Protein AF-A0A2K3K2X8-F1 (afdb_monomer)

Structure (mmCIF, N/CA/C/O backbone):
data_AF-A0A2K3K2X8-F1
#
_entry.id   AF-A0A2K3K2X8-F1
#
loop_
_atom_site.group_PDB
_atom_site.id
_atom_site.type_symbol
_atom_site.label_atom_id
_atom_site.label_alt_id
_atom_site.label_comp_id
_atom_site.label_asym_id
_atom_site.label_entity_id
_atom_site.label_seq_id
_atom_site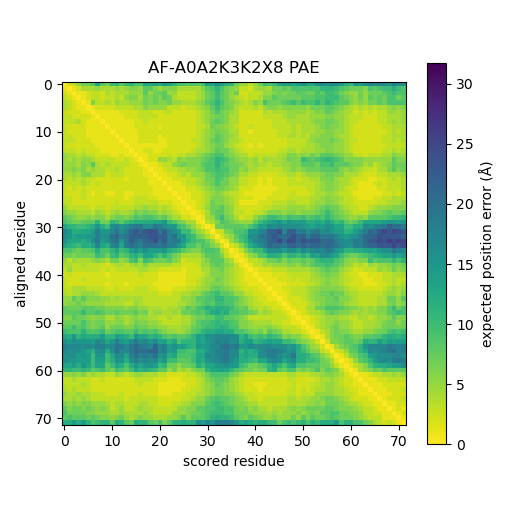.pdbx_PDB_ins_code
_atom_site.Cartn_x
_atom_site.Cartn_y
_atom_site.Cartn_z
_atom_site.occupancy
_atom_site.B_iso_or_equiv
_atom_site.auth_seq_id
_atom_site.auth_comp_id
_atom_site.auth_asym_id
_atom_site.auth_atom_id
_atom_s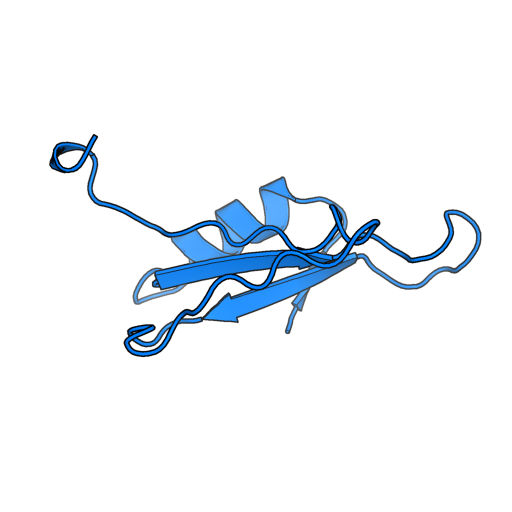ite.pdbx_PDB_model_num
ATOM 1 N N . MET A 1 1 ? -0.820 7.230 -6.209 1.00 69.25 1 MET A N 1
ATOM 2 C CA . MET A 1 1 ? 0.453 6.690 -6.734 1.00 69.25 1 MET A CA 1
ATOM 3 C C . MET A 1 1 ? 1.561 7.684 -6.442 1.00 69.25 1 MET A C 1
ATOM 5 O O . MET A 1 1 ? 1.322 8.878 -6.590 1.00 69.25 1 MET A O 1
ATOM 9 N N . VAL A 1 2 ? 2.723 7.217 -5.985 1.00 82.88 2 VAL A N 1
ATOM 10 C CA . VAL A 1 2 ? 3.874 8.070 -5.646 1.00 82.88 2 VAL A CA 1
ATOM 11 C C . VAL A 1 2 ? 5.125 7.504 -6.309 1.00 82.88 2 VAL A C 1
ATOM 13 O O . VAL A 1 2 ? 5.351 6.300 -6.240 1.00 82.88 2 VAL A O 1
ATOM 1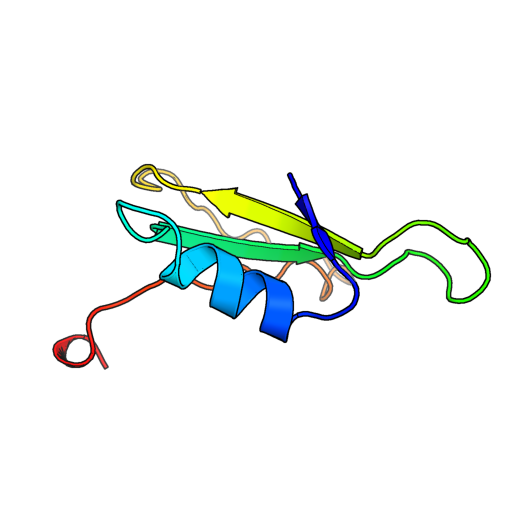6 N N . ALA A 1 3 ? 5.920 8.360 -6.944 1.00 84.12 3 ALA A N 1
ATOM 17 C CA . ALA A 1 3 ? 7.226 7.981 -7.472 1.00 84.12 3 ALA A CA 1
ATOM 18 C C . ALA A 1 3 ? 8.224 7.781 -6.322 1.00 84.12 3 ALA A C 1
ATOM 20 O O . ALA A 1 3 ? 8.306 8.621 -5.420 1.00 84.12 3 ALA A O 1
ATOM 21 N N . VAL A 1 4 ? 8.966 6.676 -6.351 1.00 83.31 4 VAL A N 1
ATOM 22 C CA . VAL A 1 4 ? 10.015 6.351 -5.378 1.00 83.31 4 VAL A CA 1
ATOM 23 C C . VAL A 1 4 ? 11.206 5.685 -6.054 1.00 83.31 4 VAL A C 1
ATOM 25 O O . VAL A 1 4 ? 11.085 5.143 -7.150 1.00 83.31 4 VAL A O 1
ATOM 28 N N . ASP A 1 5 ? 12.339 5.671 -5.358 1.00 83.00 5 ASP A N 1
ATOM 29 C CA . ASP A 1 5 ? 13.565 5.050 -5.860 1.00 83.00 5 ASP A CA 1
ATOM 30 C C . ASP A 1 5 ? 13.678 3.564 -5.485 1.00 83.00 5 ASP A C 1
ATOM 32 O O . ASP A 1 5 ? 14.308 2.793 -6.210 1.00 83.00 5 ASP A O 1
ATOM 36 N N . ARG A 1 6 ? 13.092 3.152 -4.349 1.00 86.44 6 ARG A N 1
ATOM 37 C CA . ARG A 1 6 ? 13.165 1.785 -3.800 1.00 86.44 6 ARG A CA 1
ATOM 38 C C . ARG A 1 6 ? 11.906 1.408 -3.018 1.00 86.44 6 ARG A C 1
ATOM 40 O O . ARG A 1 6 ? 11.098 2.276 -2.689 1.00 86.44 6 ARG A O 1
ATOM 47 N N . GLU A 1 7 ? 11.749 0.119 -2.720 1.00 88.94 7 GLU A N 1
ATOM 48 C CA . GLU A 1 7 ? 10.596 -0.406 -1.978 1.00 88.94 7 GLU A CA 1
ATOM 49 C C . GLU A 1 7 ? 10.516 0.168 -0.559 1.00 88.94 7 GLU A C 1
ATOM 51 O O . GLU A 1 7 ? 9.429 0.545 -0.122 1.00 88.94 7 GLU A O 1
ATOM 56 N N . GLU A 1 8 ? 11.650 0.324 0.133 1.00 92.69 8 GLU A N 1
ATOM 57 C CA . GLU A 1 8 ? 11.674 0.814 1.517 1.00 92.69 8 GLU A CA 1
ATOM 58 C C . GLU A 1 8 ? 11.059 2.217 1.629 1.00 92.69 8 GLU A C 1
ATOM 60 O O . GLU A 1 8 ? 10.396 2.546 2.612 1.00 92.69 8 GLU A O 1
ATOM 65 N N . ASN A 1 9 ? 11.186 3.030 0.575 1.00 92.00 9 ASN A N 1
ATOM 66 C CA . ASN A 1 9 ? 10.546 4.337 0.495 1.00 92.00 9 ASN A CA 1
ATOM 67 C C . ASN A 1 9 ? 9.010 4.229 0.409 1.00 92.00 9 ASN A C 1
ATOM 69 O O . ASN A 1 9 ? 8.324 5.134 0.889 1.00 92.00 9 ASN A O 1
ATOM 73 N N . CYS A 1 10 ? 8.447 3.163 -0.180 1.00 92.25 10 CYS A N 1
ATOM 74 C CA . CYS A 1 10 ? 7.003 2.903 -0.111 1.00 92.25 10 CYS A CA 1
ATOM 75 C C . CYS A 1 10 ? 6.577 2.570 1.317 1.00 92.25 10 CYS A C 1
ATOM 77 O O . CYS A 1 10 ? 5.561 3.094 1.776 1.00 92.25 10 CYS A O 1
ATOM 79 N N . THR A 1 11 ? 7.353 1.738 2.016 1.00 93.56 11 THR A N 1
ATOM 80 C CA . THR A 1 11 ? 7.080 1.358 3.406 1.00 93.56 11 THR A CA 1
ATOM 81 C C . THR A 1 11 ? 7.086 2.586 4.311 1.00 93.56 11 THR A C 1
ATOM 83 O O . THR A 1 11 ? 6.097 2.838 4.998 1.00 93.56 11 THR A O 1
ATOM 86 N N . SER A 1 12 ? 8.140 3.410 4.255 1.00 94.62 12 SER A N 1
ATOM 87 C CA . SER A 1 12 ? 8.211 4.656 5.028 1.00 94.62 12 SER A CA 1
ATOM 88 C C . SER A 1 12 ? 7.031 5.573 4.720 1.00 94.62 12 SER A C 1
ATOM 90 O O . SER A 1 12 ? 6.350 6.012 5.639 1.00 94.62 12 SER A O 1
ATOM 92 N N . LYS A 1 13 ? 6.697 5.785 3.438 1.00 93.00 13 LYS A N 1
ATOM 93 C CA . LYS A 1 13 ? 5.544 6.617 3.054 1.00 93.00 13 LYS A CA 1
ATOM 94 C C . LYS A 1 13 ? 4.214 6.075 3.574 1.00 93.00 13 LYS A C 1
ATOM 96 O O . LYS A 1 13 ? 3.362 6.863 3.978 1.00 93.00 13 LYS A O 1
ATOM 101 N N . CYS A 1 14 ? 4.019 4.759 3.548 1.00 94.44 14 CYS A N 1
ATOM 102 C CA . CYS A 1 14 ? 2.821 4.128 4.094 1.00 94.44 14 CYS A CA 1
ATOM 103 C C . CYS A 1 14 ? 2.673 4.409 5.597 1.00 94.44 14 CYS A C 1
ATOM 105 O O . CYS A 1 14 ? 1.587 4.783 6.039 1.00 94.44 14 CYS A O 1
ATOM 107 N N . LEU A 1 15 ? 3.766 4.266 6.355 1.00 94.00 15 LEU A N 1
ATOM 108 C CA . LEU A 1 15 ? 3.792 4.433 7.810 1.00 94.00 15 LEU A CA 1
ATOM 109 C C . LEU A 1 15 ? 3.721 5.902 8.252 1.00 94.00 15 LEU A C 1
ATOM 111 O O . LEU A 1 15 ? 3.116 6.203 9.275 1.00 94.00 15 LEU A O 1
ATOM 115 N N . GLU A 1 16 ? 4.327 6.813 7.488 1.00 93.06 16 GLU A N 1
ATOM 116 C CA . GLU A 1 16 ? 4.346 8.255 7.773 1.00 93.06 16 GLU A CA 1
ATOM 117 C C . GLU A 1 16 ? 3.032 8.962 7.407 1.00 93.06 16 GLU A C 1
ATOM 119 O O . GLU A 1 16 ? 2.776 10.076 7.869 1.00 93.06 16 GLU A O 1
ATOM 124 N N . THR A 1 17 ? 2.189 8.345 6.571 1.00 86.00 17 THR A N 1
ATOM 125 C CA . THR A 1 17 ? 0.862 8.893 6.261 1.00 86.00 17 THR A CA 1
ATOM 126 C C . THR A 1 17 ? -0.005 8.873 7.522 1.00 86.00 17 THR A C 1
ATOM 128 O O . THR A 1 17 ? 0.071 7.945 8.320 1.00 86.00 17 THR A O 1
ATOM 131 N N . CYS A 1 18 ? -0.840 9.897 7.718 1.00 88.75 18 CYS A N 1
ATOM 132 C CA . CYS A 1 18 ? -1.782 9.961 8.834 1.00 88.75 18 CYS A CA 1
ATOM 133 C C . CYS A 1 18 ? -3.227 10.023 8.297 1.00 88.75 18 CYS A C 1
ATOM 135 O O . CYS A 1 18 ? -3.580 11.020 7.659 1.00 88.75 18 CYS A O 1
ATOM 137 N N . PRO A 1 19 ? -4.064 8.988 8.514 1.00 90.69 19 PRO A N 1
ATOM 138 C CA . PRO A 1 19 ? -3.738 7.726 9.191 1.00 90.69 19 PRO A CA 1
ATOM 139 C C . PRO A 1 19 ? -2.735 6.871 8.389 1.00 90.69 19 PRO A C 1
ATOM 141 O O . PRO A 1 19 ? -2.644 7.053 7.169 1.00 90.69 19 PRO A O 1
ATOM 144 N N . PRO A 1 20 ? -2.014 5.935 9.043 1.00 92.12 20 PRO A N 1
ATOM 145 C CA . PRO A 1 20 ? -1.151 4.986 8.350 1.00 92.12 20 PRO A CA 1
ATOM 146 C C . PRO A 1 20 ? -1.912 4.248 7.254 1.00 92.12 20 PRO A C 1
ATOM 148 O O . PRO A 1 20 ? -3.119 4.001 7.364 1.00 92.12 20 PRO A O 1
ATOM 151 N N . CYS A 1 21 ? -1.209 3.907 6.179 1.00 94.81 21 CYS A N 1
ATOM 152 C CA . CYS A 1 21 ? -1.836 3.188 5.085 1.00 94.81 21 CYS A CA 1
ATOM 153 C C . CYS A 1 21 ? -2.255 1.772 5.514 1.00 94.81 21 CYS A C 1
ATOM 155 O O . CYS A 1 21 ? -1.644 1.165 6.385 1.00 94.81 21 CYS A O 1
ATOM 157 N N . GLN A 1 22 ? -3.298 1.237 4.886 1.00 94.88 22 GLN A N 1
ATOM 158 C CA . GLN A 1 22 ? -3.751 -0.141 5.085 1.00 94.88 22 GLN A CA 1
ATOM 159 C C . GLN A 1 22 ? -2.913 -1.129 4.270 1.00 94.88 22 GLN A C 1
ATOM 161 O O . GLN A 1 22 ? -2.668 -2.250 4.706 1.00 94.88 22 GLN A O 1
ATOM 166 N N . ALA A 1 23 ? -2.460 -0.722 3.083 1.00 94.94 23 ALA A N 1
ATOM 167 C CA . ALA A 1 23 ? -1.568 -1.529 2.262 1.00 94.94 23 ALA A CA 1
ATOM 168 C C . ALA A 1 23 ? -0.775 -0.682 1.265 1.00 94.94 23 ALA A C 1
ATOM 170 O O . ALA A 1 23 ? -1.194 0.420 0.887 1.00 94.94 23 ALA A O 1
ATOM 171 N N . TYR A 1 24 ? 0.328 -1.238 0.769 1.00 94.00 24 TYR A N 1
ATOM 172 C CA . TYR A 1 24 ? 1.069 -0.690 -0.359 1.00 94.00 24 TYR A CA 1
ATOM 173 C C . TYR A 1 24 ? 1.510 -1.773 -1.352 1.00 94.00 24 TYR A C 1
ATOM 175 O O . TYR A 1 24 ? 1.560 -2.960 -1.044 1.00 94.00 24 TYR A O 1
ATOM 183 N N . SER A 1 25 ? 1.834 -1.352 -2.573 1.00 92.06 25 SER A N 1
ATOM 184 C CA . SER A 1 25 ? 2.444 -2.196 -3.601 1.00 92.06 25 SER A CA 1
ATOM 185 C C . SER A 1 25 ? 3.540 -1.413 -4.308 1.00 92.06 25 SER A C 1
ATOM 187 O O . SER A 1 25 ? 3.339 -0.252 -4.678 1.00 92.06 25 SER A O 1
ATOM 189 N N . TYR A 1 26 ? 4.702 -2.040 -4.470 1.00 90.19 26 TYR A N 1
ATOM 190 C CA . TYR A 1 26 ? 5.852 -1.4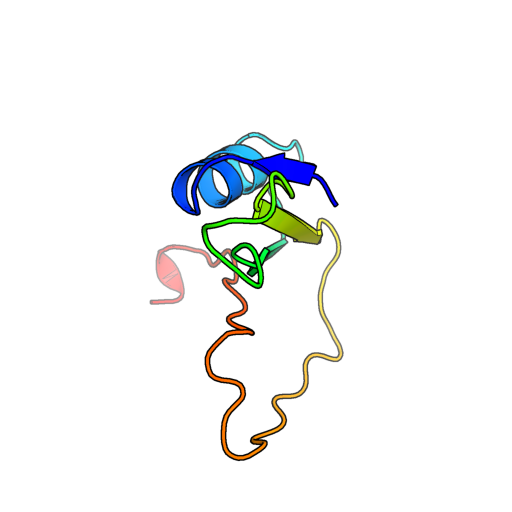71 -5.160 1.00 90.19 26 TYR A CA 1
ATOM 191 C C . TYR A 1 26 ? 5.961 -2.067 -6.557 1.00 90.19 26 TYR A C 1
ATOM 193 O O . TYR A 1 26 ? 6.086 -3.280 -6.717 1.00 90.19 26 TYR A O 1
ATOM 201 N N . VAL A 1 27 ? 5.939 -1.199 -7.564 1.00 87.00 27 VAL A N 1
ATOM 202 C CA . VAL A 1 27 ? 6.114 -1.579 -8.963 1.00 87.00 27 VAL A CA 1
ATOM 203 C C . VAL A 1 27 ? 7.484 -1.083 -9.423 1.00 87.00 27 VAL A C 1
ATOM 205 O O . VAL A 1 27 ? 7.657 0.134 -9.582 1.00 87.00 27 VAL A O 1
ATOM 208 N N . PRO A 1 28 ? 8.466 -1.982 -9.622 1.00 81.00 28 PRO A N 1
ATOM 209 C CA . PRO A 1 28 ? 9.758 -1.601 -10.173 1.00 81.00 28 PRO A CA 1
ATOM 210 C C . PRO A 1 28 ? 9.612 -1.162 -11.641 1.00 81.00 28 PRO A C 1
ATOM 212 O O . PRO A 1 28 ? 8.652 -1.542 -12.317 1.00 81.00 28 PRO A O 1
ATOM 215 N N . PRO A 1 29 ? 10.560 -0.379 -12.176 1.00 78.44 29 PRO A N 1
ATOM 216 C CA . PRO A 1 29 ? 10.564 -0.013 -13.583 1.00 78.44 29 PRO A CA 1
ATOM 217 C C . PRO A 1 29 ? 10.660 -1.248 -14.485 1.00 78.44 29 PRO A C 1
ATOM 219 O O . PRO A 1 29 ? 11.476 -2.138 -14.258 1.00 78.44 29 PRO A O 1
ATOM 222 N N . 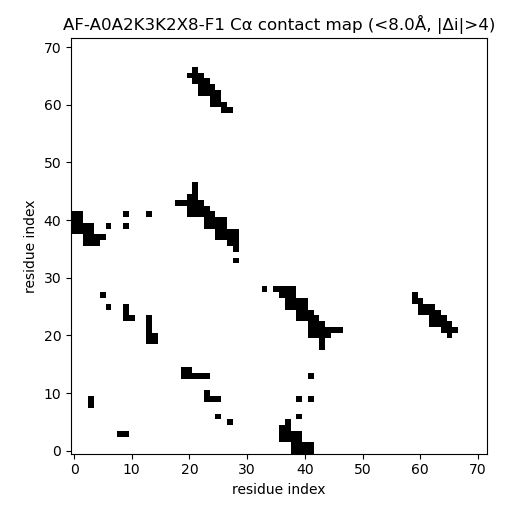LEU A 1 30 ? 9.862 -1.251 -15.560 1.00 70.88 30 LEU A N 1
ATOM 223 C CA . LEU A 1 30 ? 9.794 -2.331 -16.557 1.00 70.88 30 LEU A CA 1
ATOM 224 C C . LEU A 1 30 ? 11.149 -2.640 -17.215 1.00 70.88 30 LEU A C 1
ATOM 226 O O . LEU A 1 30 ? 11.401 -3.775 -17.603 1.00 70.88 30 LEU A O 1
ATOM 230 N N . THR A 1 31 ? 12.033 -1.645 -17.343 1.00 66.69 31 THR A N 1
ATOM 231 C CA . THR A 1 31 ? 13.425 -1.863 -17.754 1.00 66.69 31 THR A CA 1
ATOM 232 C C . THR A 1 31 ? 14.364 -0.933 -16.997 1.00 66.69 31 THR A C 1
ATOM 234 O O . THR A 1 31 ? 14.059 0.243 -16.807 1.00 66.69 31 THR A O 1
ATOM 237 N N . GLN A 1 32 ? 15.558 -1.426 -16.651 1.00 58.97 32 GLN A N 1
ATOM 238 C CA . GLN A 1 32 ? 16.634 -0.634 -16.031 1.00 58.97 32 GLN A CA 1
ATOM 239 C C . GLN A 1 32 ? 17.085 0.569 -16.888 1.00 58.97 32 GLN A C 1
ATOM 241 O O . GLN A 1 32 ? 17.756 1.463 -16.385 1.00 58.97 32 GLN A O 1
ATOM 246 N N . ARG A 1 33 ? 16.746 0.5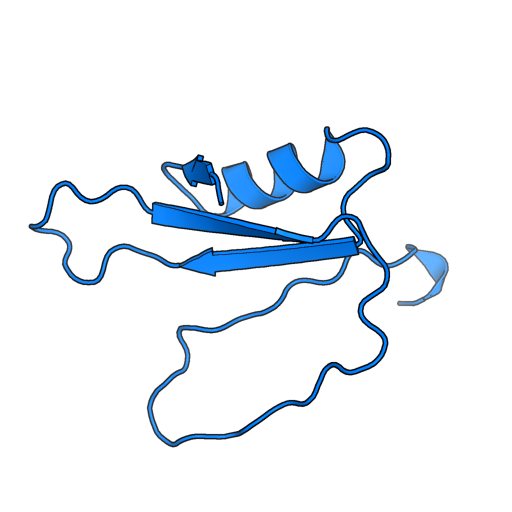82 -18.189 1.00 54.66 33 ARG A N 1
ATOM 247 C CA . ARG A 1 33 ? 17.134 1.620 -19.162 1.00 54.66 33 ARG A CA 1
ATOM 248 C C . ARG A 1 33 ? 16.100 2.730 -19.345 1.00 54.66 33 ARG A C 1
ATOM 250 O O . ARG A 1 33 ? 16.444 3.779 -19.879 1.00 54.66 33 ARG A O 1
ATOM 257 N N . THR A 1 34 ? 14.853 2.526 -18.927 1.00 56.22 34 THR A N 1
ATOM 258 C CA . THR A 1 34 ? 13.851 3.596 -18.909 1.00 56.22 34 THR A CA 1
ATOM 259 C C . THR A 1 34 ? 13.955 4.362 -17.598 1.00 56.22 34 THR A C 1
ATOM 261 O O . THR A 1 34 ? 13.787 3.768 -16.540 1.00 56.22 34 THR A O 1
ATOM 264 N N . LEU A 1 35 ? 14.156 5.680 -17.678 1.00 59.03 35 LEU A N 1
ATOM 265 C CA . LEU A 1 35 ? 14.118 6.666 -16.580 1.00 59.03 35 LEU A CA 1
ATOM 266 C C . LEU A 1 35 ? 12.753 6.762 -15.859 1.00 59.03 35 LEU A C 1
ATOM 268 O O . LEU A 1 35 ? 12.454 7.769 -15.223 1.00 59.03 35 LEU A O 1
ATOM 272 N N . ASN A 1 36 ? 11.895 5.750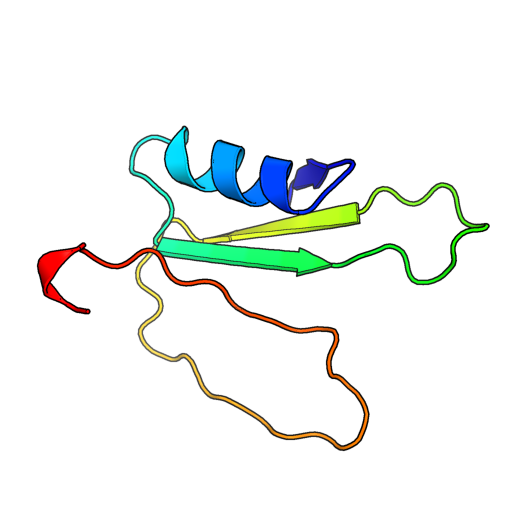 -15.980 1.00 65.31 36 ASN A N 1
ATOM 273 C CA . ASN A 1 36 ? 10.614 5.739 -15.299 1.00 65.31 36 ASN A CA 1
ATOM 274 C C . ASN A 1 36 ? 10.865 5.422 -13.821 1.00 65.31 36 ASN A C 1
ATOM 276 O O . ASN A 1 36 ? 11.459 4.383 -13.530 1.00 65.31 36 ASN A O 1
ATOM 280 N N . PRO A 1 37 ? 10.445 6.290 -12.890 1.00 69.75 37 PRO A N 1
ATOM 281 C CA . PRO A 1 37 ? 10.606 6.016 -11.474 1.00 69.75 37 PRO A CA 1
ATOM 282 C C . PRO A 1 37 ? 9.769 4.799 -11.077 1.00 69.75 37 PRO A C 1
ATOM 284 O O . PRO A 1 37 ? 8.687 4.562 -11.630 1.00 69.75 37 PRO A O 1
ATOM 287 N N . SER A 1 38 ? 10.249 4.045 -10.089 1.00 82.00 38 SER A N 1
ATOM 288 C CA . SER A 1 38 ? 9.430 3.014 -9.464 1.00 82.00 38 SER A CA 1
ATOM 289 C C . SER A 1 38 ? 8.178 3.657 -8.871 1.00 82.00 38 SER A C 1
ATOM 291 O O . SER A 1 38 ? 8.194 4.799 -8.404 1.00 82.00 38 SER A O 1
ATOM 293 N N . THR A 1 39 ? 7.064 2.936 -8.906 1.00 87.94 39 THR A N 1
ATOM 294 C CA . THR A 1 39 ? 5.775 3.472 -8.463 1.00 87.94 39 THR A CA 1
ATOM 295 C C . THR A 1 39 ? 5.300 2.753 -7.210 1.00 87.94 39 THR A C 1
ATOM 297 O O . THR A 1 39 ? 5.190 1.530 -7.200 1.00 87.94 39 THR A O 1
ATOM 300 N N . CYS A 1 40 ? 4.951 3.521 -6.176 1.00 90.75 40 CYS A N 1
ATOM 301 C CA . CYS A 1 40 ? 4.182 3.038 -5.036 1.00 90.75 40 CYS A CA 1
ATOM 302 C C . CYS A 1 40 ? 2.690 3.256 -5.264 1.00 90.75 40 CYS A C 1
ATOM 304 O O . CYS A 1 40 ? 2.224 4.390 -5.459 1.00 90.75 40 CYS A O 1
ATOM 306 N N . TRP A 1 41 ? 1.927 2.187 -5.114 1.00 92.06 41 TRP A N 1
ATOM 307 C CA . TRP A 1 41 ? 0.498 2.248 -4.850 1.00 92.06 41 TRP A CA 1
ATOM 308 C C . TRP A 1 41 ? 0.291 2.193 -3.344 1.00 92.06 41 TRP A C 1
ATOM 310 O O . TRP A 1 41 ? 0.899 1.366 -2.678 1.00 92.06 41 TRP A O 1
ATOM 320 N N . ILE A 1 42 ? -0.510 3.111 -2.812 1.00 93.12 42 ILE A N 1
ATOM 321 C CA . ILE A 1 42 ? -0.770 3.243 -1.378 1.00 93.12 42 ILE A CA 1
ATOM 322 C C . ILE A 1 42 ? -2.280 3.316 -1.214 1.00 93.12 42 ILE A C 1
ATOM 324 O O . ILE A 1 42 ? -2.933 4.135 -1.867 1.00 93.12 42 ILE A O 1
ATOM 328 N N . TRP A 1 43 ? -2.812 2.474 -0.338 1.00 93.94 43 TRP A N 1
ATOM 329 C CA . TRP A 1 43 ? -4.222 2.443 0.017 1.00 93.94 43 TRP A CA 1
ATOM 330 C C . TRP A 1 43 ? -4.376 2.863 1.470 1.00 93.94 43 TRP A C 1
ATOM 332 O O . TRP A 1 43 ? -3.806 2.248 2.363 1.00 93.94 43 TRP A O 1
ATOM 342 N N . THR A 1 44 ? -5.143 3.921 1.709 1.00 93.00 44 THR A N 1
ATOM 343 C CA . THR A 1 44 ? -5.440 4.436 3.057 1.00 93.00 44 THR A CA 1
ATOM 344 C C . THR A 1 44 ? -6.792 3.965 3.589 1.00 93.00 44 THR A C 1
ATOM 346 O O . THR A 1 44 ? -7.100 4.168 4.756 1.00 93.00 44 THR A O 1
ATOM 349 N N . GLN A 1 45 ? -7.606 3.339 2.738 1.00 90.75 45 GLN A N 1
ATOM 350 C CA . GLN A 1 45 ? -8.925 2.810 3.079 1.00 90.75 45 GLN A CA 1
ATOM 351 C C . GLN A 1 45 ? -8.878 1.287 3.198 1.00 90.75 45 GLN A C 1
ATOM 353 O O . GLN A 1 45 ? -8.021 0.640 2.592 1.00 90.75 45 GLN A O 1
ATOM 358 N N . ASN A 1 46 ? -9.831 0.724 3.941 1.00 88.56 46 ASN A N 1
ATOM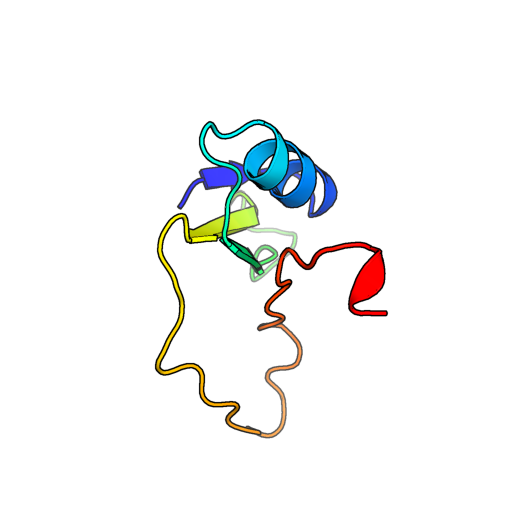 359 C CA . ASN A 1 46 ? -9.940 -0.719 4.131 1.00 88.56 46 ASN A CA 1
ATOM 360 C C . ASN A 1 46 ? -10.153 -1.441 2.798 1.00 88.5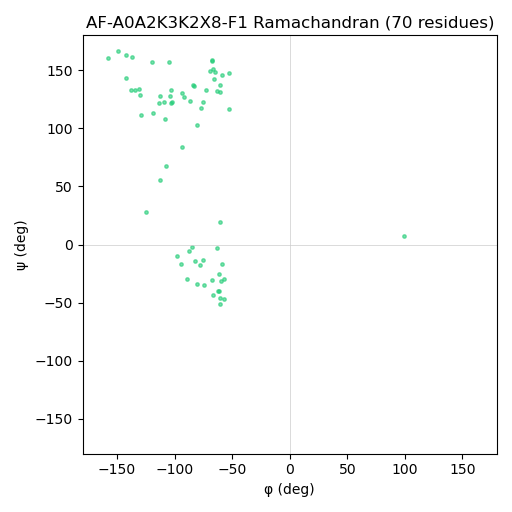6 46 ASN A C 1
ATOM 362 O O . ASN A 1 46 ? -11.041 -1.100 2.014 1.00 88.56 46 ASN A O 1
ATOM 366 N N . LEU A 1 47 ? -9.364 -2.488 2.579 1.00 89.44 47 LEU A N 1
ATOM 367 C CA . LEU A 1 47 ? -9.427 -3.313 1.382 1.00 89.44 47 LEU A CA 1
ATOM 368 C C . LEU A 1 47 ? -10.341 -4.522 1.628 1.00 89.44 47 LEU A C 1
ATOM 370 O O . LEU A 1 47 ? -9.885 -5.604 1.978 1.00 89.44 47 LEU A O 1
ATOM 374 N N . THR A 1 48 ? -11.651 -4.344 1.464 1.00 89.19 48 THR A N 1
ATOM 375 C CA . THR A 1 48 ? -12.654 -5.378 1.798 1.00 89.19 48 THR A CA 1
ATOM 376 C C . THR A 1 48 ? -12.864 -6.434 0.711 1.00 89.19 48 THR A C 1
ATOM 378 O O . THR A 1 48 ? -13.481 -7.465 0.966 1.00 89.19 48 THR A O 1
ATOM 381 N N . THR A 1 49 ? -12.372 -6.195 -0.506 1.00 89.00 49 THR A N 1
ATOM 382 C CA . THR A 1 49 ? -12.629 -7.050 -1.677 1.00 89.00 49 THR A CA 1
ATOM 383 C C . THR A 1 49 ? -11.348 -7.545 -2.348 1.00 89.00 49 THR A C 1
ATOM 385 O O . THR A 1 49 ? -11.342 -7.764 -3.562 1.00 89.00 49 THR A O 1
ATOM 388 N N . VAL A 1 50 ? -10.251 -7.685 -1.593 1.00 87.75 50 VAL A N 1
ATOM 389 C CA . VAL A 1 50 ? -8.987 -8.214 -2.132 1.00 87.75 50 VAL A CA 1
ATOM 390 C C . VAL A 1 50 ? -9.198 -9.651 -2.591 1.00 87.75 50 VAL A C 1
ATOM 392 O O . VAL A 1 50 ? -9.770 -10.471 -1.875 1.00 87.75 50 VAL A O 1
ATOM 395 N N . LYS A 1 51 ? -8.739 -9.945 -3.806 1.00 86.94 51 LYS A N 1
ATOM 396 C CA . LYS A 1 51 ? -8.714 -11.290 -4.373 1.00 86.94 51 LYS A CA 1
ATOM 397 C C . LYS A 1 51 ? -7.360 -11.512 -5.012 1.00 86.94 51 LYS A C 1
ATOM 399 O O . LYS A 1 51 ? -6.884 -10.657 -5.757 1.00 86.94 51 LYS A O 1
ATOM 404 N N . GLU A 1 52 ? -6.773 -12.658 -4.725 1.00 82.94 52 GLU A N 1
ATOM 405 C CA . GLU A 1 52 ? -5.554 -13.103 -5.378 1.00 82.94 52 GLU A CA 1
ATOM 406 C C . GLU A 1 52 ? -5.911 -13.791 -6.696 1.00 82.94 52 GLU A C 1
ATOM 408 O O . GLU A 1 52 ? -6.883 -14.545 -6.778 1.00 82.94 52 GLU A O 1
ATOM 413 N N . ASN A 1 53 ? -5.148 -13.492 -7.744 1.00 81.19 53 ASN A N 1
ATOM 414 C CA . ASN A 1 53 ? -5.277 -14.147 -9.035 1.00 81.19 53 ASN A CA 1
ATOM 415 C C . ASN A 1 53 ? -3.895 -14.622 -9.468 1.00 81.19 53 ASN A C 1
ATOM 417 O O . ASN A 1 53 ? -3.034 -13.803 -9.784 1.00 81.19 53 ASN A O 1
ATOM 421 N N . TYR A 1 54 ? -3.701 -15.936 -9.485 1.00 72.94 54 TYR A N 1
ATOM 422 C CA . TYR A 1 54 ? -2.456 -16.539 -9.934 1.00 72.94 54 TYR A CA 1
ATOM 423 C C . TYR A 1 54 ? -2.443 -16.585 -11.461 1.00 72.94 54 TYR A C 1
ATOM 425 O O . TYR A 1 54 ? -3.098 -17.422 -12.081 1.00 72.94 54 TYR A O 1
ATOM 433 N N . THR A 1 55 ? -1.708 -15.664 -12.073 1.00 70.38 55 THR A N 1
ATOM 434 C CA . THR A 1 55 ? -1.349 -15.737 -13.491 1.00 70.38 55 THR A CA 1
ATOM 435 C C . THR A 1 55 ? 0.103 -16.173 -13.601 1.00 70.38 55 THR A C 1
ATOM 437 O O . THR A 1 55 ? 0.961 -15.553 -12.973 1.00 70.38 55 THR A O 1
ATOM 440 N N . ASP A 1 56 ? 0.380 -17.208 -14.397 1.00 67.38 56 ASP A N 1
ATOM 441 C CA . ASP A 1 56 ? 1.750 -17.648 -14.680 1.00 67.38 56 ASP A CA 1
ATOM 442 C C . ASP A 1 56 ? 2.591 -16.455 -15.171 1.00 67.38 56 ASP A C 1
ATOM 444 O O . ASP A 1 56 ? 2.304 -15.867 -16.216 1.00 67.38 56 ASP A O 1
ATOM 448 N N . GLY A 1 57 ? 3.620 -16.086 -14.400 1.00 61.75 57 GLY A N 1
ATOM 449 C CA . GLY A 1 57 ? 4.644 -15.120 -14.809 1.00 61.75 57 GLY A CA 1
ATOM 450 C C . GLY A 1 57 ? 4.518 -13.670 -14.317 1.00 61.75 57 GLY A C 1
ATOM 451 O O . GLY A 1 57 ? 5.326 -12.857 -14.757 1.00 61.75 57 GLY A O 1
ATOM 452 N N . ASP A 1 58 ? 3.585 -13.318 -13.420 1.00 61.09 58 ASP A N 1
ATOM 453 C CA . ASP A 1 58 ? 3.471 -11.943 -12.870 1.00 61.09 58 ASP A CA 1
ATOM 454 C C . ASP A 1 58 ? 3.817 -11.859 -11.365 1.00 61.09 58 ASP A C 1
ATOM 456 O O . ASP A 1 58 ? 3.049 -11.355 -10.545 1.00 61.09 58 ASP A O 1
ATOM 460 N N . ASP A 1 59 ? 5.021 -12.320 -11.000 1.00 62.78 59 ASP A N 1
ATOM 461 C CA . ASP A 1 59 ? 5.597 -12.227 -9.637 1.00 62.78 59 ASP A CA 1
ATOM 462 C C . ASP A 1 59 ? 5.836 -10.778 -9.157 1.00 62.78 59 ASP A C 1
ATOM 464 O O . ASP A 1 59 ? 6.284 -10.529 -8.031 1.00 62.78 59 ASP A O 1
ATOM 468 N N . HIS A 1 60 ? 5.569 -9.796 -10.018 1.00 64.44 60 HIS A N 1
ATOM 469 C CA . HIS A 1 60 ? 5.877 -8.390 -9.786 1.00 64.44 60 HIS A CA 1
ATOM 470 C C . HIS A 1 60 ? 4.776 -7.635 -9.035 1.00 64.44 60 HIS A C 1
ATOM 472 O O . HIS A 1 60 ? 4.979 -6.478 -8.666 1.00 64.44 60 HIS A O 1
ATOM 478 N N . ARG A 1 61 ? 3.622 -8.262 -8.774 1.00 73.62 61 ARG A N 1
ATOM 479 C CA . ARG A 1 61 ? 2.473 -7.613 -8.120 1.00 73.62 61 ARG A CA 1
ATOM 480 C C . ARG A 1 61 ? 2.276 -8.093 -6.689 1.00 73.62 61 ARG A C 1
ATOM 482 O O . ARG A 1 61 ? 1.281 -8.731 -6.361 1.00 73.62 61 ARG A O 1
ATOM 489 N N . ARG A 1 62 ? 3.221 -7.747 -5.816 1.00 86.44 62 ARG A N 1
ATOM 490 C CA . ARG A 1 62 ? 3.101 -8.004 -4.372 1.00 86.44 62 ARG A CA 1
ATOM 491 C C . ARG A 1 62 ? 2.275 -6.913 -3.697 1.00 86.44 62 ARG A C 1
ATOM 493 O O . ARG A 1 62 ? 2.464 -5.726 -3.979 1.00 86.44 62 ARG A O 1
ATOM 500 N N . LEU A 1 63 ? 1.378 -7.320 -2.802 1.00 90.31 63 LEU A N 1
ATOM 501 C CA . LEU A 1 63 ? 0.632 -6.434 -1.913 1.00 90.31 63 LEU A CA 1
ATOM 502 C C . LEU A 1 63 ? 1.146 -6.634 -0.486 1.00 90.31 63 LEU A C 1
ATOM 504 O O . LEU A 1 63 ? 1.109 -7.745 0.035 1.00 90.31 63 LEU A O 1
ATOM 508 N N . PHE A 1 64 ? 1.603 -5.557 0.140 1.00 92.50 64 PHE A N 1
ATOM 509 C CA . PHE A 1 64 ? 2.032 -5.539 1.533 1.00 92.50 64 PHE A CA 1
ATOM 510 C C . PHE A 1 64 ? 0.931 -4.899 2.367 1.00 92.50 64 PHE A C 1
ATOM 512 O O . PHE A 1 64 ? 0.544 -3.763 2.095 1.00 92.50 64 PHE A O 1
ATOM 519 N N . VAL A 1 65 ? 0.416 -5.623 3.357 1.00 93.25 65 VAL A N 1
ATOM 520 C CA . VAL A 1 65 ? -0.668 -5.160 4.234 1.00 93.25 65 VAL A CA 1
ATOM 521 C C . VAL A 1 65 ? -0.077 -4.753 5.577 1.00 93.25 65 VAL A C 1
ATOM 523 O O . VAL A 1 65 ? 0.743 -5.479 6.140 1.00 93.25 65 VAL A O 1
ATOM 526 N N . LEU A 1 66 ? -0.481 -3.589 6.081 1.00 92.69 66 LEU A N 1
ATOM 527 C CA . LEU A 1 66 ? -0.137 -3.166 7.431 1.00 92.69 66 LEU A CA 1
ATOM 528 C C . LEU A 1 66 ? -1.038 -3.921 8.413 1.00 92.69 66 LEU A C 1
ATOM 530 O O . LEU A 1 66 ? -2.256 -3.766 8.379 1.00 92.69 66 LEU A O 1
ATOM 534 N N . VAL A 1 67 ? -0.431 -4.733 9.272 1.00 90.94 67 VAL A N 1
ATOM 535 C CA . VAL A 1 67 ? -1.121 -5.524 10.301 1.00 90.94 67 VAL A CA 1
ATOM 536 C C . VAL A 1 67 ? -0.626 -5.127 11.685 1.00 90.94 67 VAL A C 1
ATOM 538 O O . VAL A 1 67 ? 0.481 -4.592 11.820 1.00 90.94 67 VAL A O 1
ATOM 541 N N . ASP A 1 68 ? -1.436 -5.378 12.714 1.00 90.06 68 ASP A N 1
ATOM 542 C CA . ASP A 1 68 ? -0.954 -5.224 14.079 1.00 90.06 68 ASP A CA 1
ATOM 543 C C . ASP A 1 68 ? 0.072 -6.317 14.385 1.00 90.06 68 ASP A C 1
ATOM 545 O O . ASP A 1 68 ? 0.010 -7.436 13.874 1.00 90.06 68 ASP A O 1
ATOM 549 N N . LYS A 1 69 ? 1.035 -6.003 15.250 1.00 89.88 69 LYS A N 1
ATOM 550 C CA . LYS A 1 69 ? 2.046 -6.979 15.654 1.00 89.88 69 LYS A CA 1
ATOM 551 C C . LYS A 1 69 ? 1.433 -8.196 16.361 1.00 89.88 69 LYS A C 1
ATOM 553 O O . LYS A 1 69 ? 2.058 -9.245 16.371 1.00 89.88 69 LYS A O 1
ATOM 558 N N . SER A 1 70 ? 0.264 -8.056 16.979 1.00 95.25 70 SER A N 1
ATOM 559 C CA . SER A 1 70 ? -0.448 -9.153 17.640 1.00 95.25 70 SER A CA 1
ATOM 560 C C . SER A 1 70 ? -1.149 -10.122 16.684 1.00 95.25 70 SER A C 1
ATOM 562 O O . SER A 1 70 ? -1.519 -11.210 17.121 1.00 95.25 70 SER A O 1
ATOM 564 N N . ASP A 1 71 ? -1.294 -9.765 15.404 1.00 89.38 71 ASP A N 1
ATOM 565 C CA . ASP A 1 71 ? -1.918 -10.613 14.381 1.00 89.38 71 ASP A CA 1
ATOM 566 C C . ASP A 1 71 ? -0.934 -11.627 13.749 1.00 89.38 71 ASP A C 1
ATOM 568 O O . ASP A 1 71 ? -1.343 -12.425 12.900 1.00 89.38 71 ASP A O 1
ATOM 572 N N . ILE A 1 72 ? 0.351 -11.604 14.143 1.00 82.56 72 ILE A N 1
ATOM 573 C CA . ILE A 1 72 ? 1.439 -12.477 13.650 1.00 82.56 72 ILE A CA 1
ATOM 574 C C . ILE A 1 72 ? 2.132 -13.242 14.782 1.00 82.56 72 ILE A C 1
ATOM 576 O O . ILE A 1 72 ? 2.604 -14.366 14.502 1.00 82.56 72 ILE A O 1
#

InterPro domains:
  IPR003609 PAN/Apple domain [PF08276] (7-48)
  IPR003609 PAN/Apple domain [PS50948] (1-65)

Sequence (72 aa):
MVAVDREENCTSKCLETCPPCQAYSYVPPLTQRTLNPSTCWIWTQNLTTVKENYTDGDDHRRLFVLVDKSDI

Mean predicted aligned error: 6.28 Å

Organism: Trifolium pratense (NCBI:txid57577)

Foldseek 3Di:
DDFDADPVVLVCVQVPDVVRFQKKAWACDPDPPDPGGIDIDTHRDDDPPDDDDDDPPPPRTDMGGDDDPVVD

Solvent-accessible surface area (backbone atoms only — not comparable to full-atom values): 4630 Å² total; per-residue (Å²): 117,43,79,35,93,51,63,67,57,44,54,52,53,32,63,73,35,87,72,50,31,38,30,37,29,57,38,73,50,96,43,97,84,51,92,56,65,22,38,24,42,72,34,72,58,86,77,88,78,79,76,89,77,94,57,96,89,62,89,64,74,52,77,48,71,64,72,62,81,88,80,112

Radius of gyration: 13.37 Å; Cα contacts (8 Å, |Δi|>4): 97; chains: 1; bounding box: 30×28×37 Å

pLDDT: mean 83.75, std 11.4, range [54.66, 95.25]

Secondary structure (DSSP, 8-state):
-EEESSHHHHHHHHHHSSSPPSEEEEE--S-TTS-PPEEEEEE-S--TT------TT-TT---EEP--GGG-